Protein AF-A0AB38D8U2-F1 (afdb_monomer_lite)

InterPro domains:
  IPR046214 Protein of unknown function DUF6247 [PF19760] (4-90)

Organism: NCBI:txid1185650

pLDDT: mean 84.12, std 20.6, range [35.34, 98.69]

Foldseek 3Di:
DADDFDLDPVSLLVLCVVQPVVCNVVLVVQLVVLVVVCVVVVDCPSNSVSSVVSNVVSRCRRPPDDPVVVVQVVCVVVVNDDDDPPPPDDDPDDDDDDDDDDDDDD

Structure (mmCIF, N/CA/C/O backbone):
data_AF-A0AB38D8U2-F1
#
_entry.id   AF-A0AB38D8U2-F1
#
loop_
_atom_site.group_PDB
_atom_site.id
_atom_site.type_symbol
_atom_site.label_atom_id
_atom_site.label_alt_id
_atom_site.label_comp_id
_atom_site.label_asym_id
_atom_site.label_entity_id
_atom_site.label_seq_id
_atom_site.pdbx_PDB_ins_code
_atom_site.Cartn_x
_atom_site.Cartn_y
_atom_site.Cartn_z
_atom_site.occupancy
_atom_site.B_iso_or_equiv
_atom_site.auth_seq_id
_atom_site.auth_comp_id
_atom_site.auth_asym_id
_atom_site.auth_atom_id
_atom_site.pdbx_PDB_model_num
ATOM 1 N N . MET A 1 1 ? -8.760 7.213 14.916 1.00 75.75 1 MET A N 1
ATOM 2 C CA . MET A 1 1 ? -7.906 8.332 14.462 1.00 75.75 1 MET A CA 1
ATOM 3 C C . MET A 1 1 ? -7.382 7.952 13.095 1.00 75.75 1 MET A C 1
ATOM 5 O O . MET A 1 1 ? -6.903 6.837 12.966 1.00 75.75 1 MET A O 1
ATOM 9 N N . TYR A 1 2 ? -7.549 8.815 12.095 1.00 87.06 2 TYR A N 1
ATOM 10 C CA . TYR A 1 2 ? -7.068 8.550 10.741 1.00 87.06 2 TYR A CA 1
ATOM 11 C C . TYR A 1 2 ? -5.559 8.787 10.654 1.00 87.06 2 TYR A C 1
ATOM 13 O O . TYR A 1 2 ? -5.074 9.815 11.132 1.00 87.06 2 TYR A O 1
ATOM 21 N N . VAL A 1 3 ? -4.835 7.862 10.029 1.00 90.56 3 VAL A N 1
ATOM 22 C CA . VAL A 1 3 ? -3.392 7.956 9.806 1.00 90.56 3 VAL A CA 1
ATOM 23 C C . VAL A 1 3 ? -3.132 8.050 8.300 1.00 90.56 3 VAL A C 1
ATOM 25 O O . VAL A 1 3 ? -3.329 7.058 7.589 1.00 90.56 3 VAL A O 1
ATOM 28 N N . PRO A 1 4 ? -2.706 9.221 7.781 1.00 91.69 4 PRO A N 1
ATOM 29 C CA . PRO A 1 4 ? -2.330 9.343 6.382 1.00 91.69 4 PRO A CA 1
ATOM 30 C C . PRO A 1 4 ? -1.053 8.546 6.109 1.00 91.69 4 PRO A C 1
ATOM 32 O O . PRO A 1 4 ? -0.082 8.619 6.861 1.00 91.69 4 PRO A O 1
ATOM 35 N N . VAL A 1 5 ? -1.037 7.831 4.988 1.00 92.62 5 VAL A N 1
ATOM 36 C CA . VAL A 1 5 ? 0.150 7.134 4.484 1.00 92.62 5 VAL A CA 1
ATOM 37 C C . VAL A 1 5 ? 0.559 7.818 3.191 1.00 92.62 5 VAL A C 1
ATOM 39 O O . VAL A 1 5 ? -0.274 7.996 2.303 1.00 92.62 5 VAL A O 1
ATOM 42 N N . GLN A 1 6 ? 1.820 8.224 3.063 1.00 96.00 6 GLN A N 1
ATOM 43 C CA . GLN A 1 6 ? 2.319 8.704 1.775 1.00 96.00 6 GLN A CA 1
ATOM 44 C C . GLN A 1 6 ? 2.479 7.531 0.809 1.00 96.00 6 GLN A C 1
ATOM 46 O O . GLN A 1 6 ? 2.859 6.429 1.203 1.00 96.00 6 GLN A O 1
ATOM 51 N N . ARG A 1 7 ? 2.234 7.778 -0.477 1.00 96.38 7 ARG A N 1
ATOM 52 C CA . ARG A 1 7 ? 2.417 6.784 -1.537 1.00 96.38 7 ARG A CA 1
ATOM 53 C C . ARG A 1 7 ? 3.889 6.686 -1.943 1.00 96.38 7 ARG A C 1
ATOM 55 O O . ARG A 1 7 ? 4.277 7.056 -3.046 1.00 96.38 7 ARG A O 1
ATOM 62 N N . SER A 1 8 ? 4.720 6.255 -1.003 1.00 97.25 8 SER A N 1
ATOM 63 C CA . SER A 1 8 ? 6.160 6.086 -1.179 1.00 97.25 8 SER A CA 1
ATOM 64 C C . SER A 1 8 ? 6.634 4.809 -0.496 1.00 97.25 8 SER A C 1
ATOM 66 O O . SER A 1 8 ? 6.059 4.378 0.505 1.00 97.25 8 SER A O 1
ATOM 68 N N . GLY A 1 9 ? 7.706 4.211 -1.022 1.00 96.75 9 GLY A N 1
ATOM 69 C CA . GLY A 1 9 ? 8.252 2.960 -0.492 1.00 96.75 9 GLY A CA 1
ATOM 70 C C . GLY A 1 9 ? 8.530 2.997 1.021 1.00 96.75 9 GLY A C 1
ATOM 71 O O . GLY A 1 9 ? 8.022 2.137 1.740 1.00 96.75 9 GLY A O 1
ATOM 72 N N . PRO A 1 10 ? 9.255 4.007 1.547 1.00 98.19 10 PRO A N 1
ATOM 73 C CA . PRO A 1 10 ? 9.531 4.110 2.981 1.00 98.19 10 PRO A CA 1
ATOM 74 C C . PRO A 1 10 ? 8.281 4.282 3.850 1.00 98.19 10 PRO A C 1
ATOM 76 O O . PRO A 1 10 ? 8.206 3.695 4.929 1.00 98.19 10 PRO A O 1
ATOM 79 N N . ALA A 1 11 ? 7.291 5.057 3.395 1.00 97.75 11 ALA A N 1
ATOM 80 C CA . ALA A 1 11 ? 6.064 5.279 4.157 1.00 97.75 11 ALA A CA 1
ATOM 81 C C . ALA A 1 11 ? 5.191 4.018 4.209 1.00 97.75 11 ALA A C 1
ATOM 83 O O . ALA A 1 11 ? 4.687 3.668 5.274 1.00 97.75 11 ALA A O 1
ATOM 84 N N . ILE A 1 12 ? 5.068 3.303 3.087 1.00 98.25 12 ILE A N 1
ATOM 85 C CA . ILE A 1 12 ? 4.369 2.013 3.018 1.00 98.25 12 ILE A CA 1
ATOM 86 C C . ILE A 1 12 ? 5.081 0.979 3.898 1.00 98.25 12 ILE A C 1
ATOM 88 O O . ILE A 1 12 ? 4.433 0.324 4.709 1.00 98.25 12 ILE A O 1
ATOM 92 N N . ARG A 1 13 ? 6.416 0.890 3.826 1.00 98.12 13 ARG A N 1
ATOM 93 C CA . ARG A 1 13 ? 7.218 0.023 4.705 1.00 98.12 13 ARG A CA 1
ATOM 94 C C . ARG A 1 13 ? 6.959 0.307 6.183 1.00 98.12 13 ARG A C 1
ATOM 96 O O . ARG A 1 13 ? 6.741 -0.627 6.949 1.00 98.12 13 ARG A O 1
ATOM 103 N N . ALA A 1 14 ? 6.988 1.577 6.589 1.00 97.88 14 ALA A N 1
ATOM 104 C CA . ALA A 1 14 ? 6.743 1.968 7.975 1.00 97.88 14 ALA A CA 1
ATOM 105 C C . ALA A 1 14 ? 5.314 1.619 8.424 1.00 97.88 14 ALA A C 1
ATOM 107 O O . ALA A 1 14 ? 5.121 1.110 9.527 1.00 97.88 14 ALA A O 1
ATOM 108 N N . ALA A 1 15 ? 4.325 1.839 7.554 1.00 97.25 15 ALA A N 1
ATOM 109 C CA . ALA A 1 15 ? 2.934 1.483 7.807 1.00 97.25 15 ALA A CA 1
ATOM 110 C C . ALA A 1 15 ? 2.744 -0.031 7.999 1.00 97.25 15 ALA A C 1
ATOM 112 O O . ALA A 1 15 ? 2.119 -0.452 8.973 1.00 97.2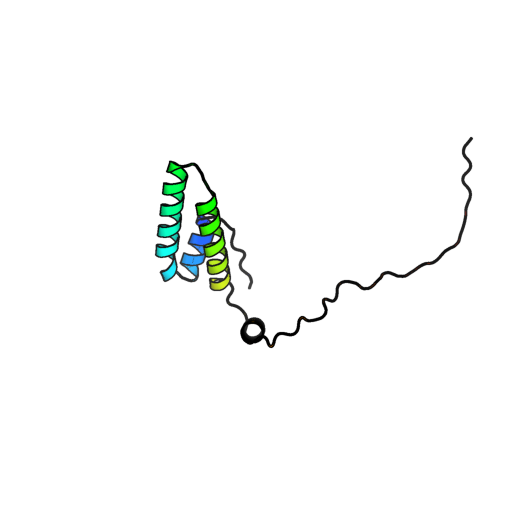5 15 ALA A O 1
ATOM 113 N N . LEU A 1 16 ? 3.320 -0.848 7.112 1.00 97.88 16 LEU A N 1
ATOM 114 C CA . LEU A 1 16 ? 3.257 -2.308 7.214 1.00 97.88 16 LEU A CA 1
ATOM 115 C C . LEU A 1 16 ? 3.999 -2.813 8.451 1.00 97.88 16 LEU A C 1
ATOM 117 O O . LEU A 1 16 ? 3.449 -3.611 9.196 1.00 97.88 16 LEU A O 1
ATOM 121 N N . ALA A 1 17 ? 5.192 -2.294 8.749 1.00 97.56 17 ALA A N 1
ATOM 122 C CA . ALA A 1 17 ? 5.924 -2.674 9.957 1.00 97.56 17 ALA A CA 1
ATOM 123 C C . ALA A 1 17 ? 5.116 -2.425 11.247 1.00 97.56 17 ALA A C 1
ATOM 125 O O . ALA A 1 17 ? 5.239 -3.188 12.202 1.00 97.56 17 ALA A O 1
ATOM 126 N N . ALA A 1 18 ? 4.289 -1.375 11.271 1.00 96.31 18 ALA A N 1
ATOM 127 C CA . ALA A 1 18 ? 3.453 -1.038 12.418 1.00 96.31 18 ALA A CA 1
ATOM 128 C C . ALA A 1 18 ? 2.154 -1.861 12.502 1.00 96.31 18 ALA A C 1
ATOM 130 O O . ALA A 1 18 ? 1.732 -2.203 13.605 1.00 96.31 18 ALA A O 1
ATOM 131 N N . ALA A 1 19 ? 1.502 -2.148 11.369 1.00 96.31 19 ALA A N 1
ATOM 132 C CA . ALA A 1 19 ? 0.137 -2.689 11.348 1.00 96.31 19 ALA A CA 1
ATOM 133 C C . ALA A 1 19 ? 0.003 -4.119 10.792 1.00 96.31 19 ALA A C 1
ATOM 135 O O . ALA A 1 19 ? -0.992 -4.782 11.076 1.00 96.31 19 ALA A O 1
ATOM 136 N N . ALA A 1 20 ? 0.962 -4.580 9.988 1.00 96.75 20 ALA A N 1
ATOM 137 C CA . ALA A 1 20 ? 0.961 -5.883 9.317 1.00 96.75 20 ALA A CA 1
ATOM 138 C C . ALA A 1 20 ? 2.406 -6.346 9.004 1.00 96.75 20 ALA A C 1
ATOM 140 O O . ALA A 1 20 ? 2.806 -6.406 7.835 1.00 96.75 20 ALA A O 1
ATOM 141 N N . PRO A 1 21 ? 3.239 -6.610 10.032 1.00 97.62 21 PRO A N 1
ATOM 142 C CA . PRO A 1 21 ? 4.657 -6.939 9.844 1.00 97.62 21 PRO A CA 1
ATOM 143 C C . PRO A 1 21 ? 4.882 -8.249 9.073 1.00 97.62 21 PRO A C 1
ATOM 145 O O . PRO A 1 21 ? 5.945 -8.449 8.493 1.00 97.62 21 PRO A O 1
ATOM 148 N N . ASP A 1 22 ? 3.882 -9.123 9.045 1.00 98.12 22 ASP A N 1
ATOM 149 C CA . ASP A 1 22 ? 3.812 -10.350 8.256 1.00 98.12 22 ASP A CA 1
ATOM 150 C C . ASP A 1 22 ? 3.701 -10.098 6.742 1.00 98.12 22 ASP A C 1
ATOM 152 O O . ASP A 1 22 ? 4.196 -10.901 5.955 1.00 98.12 22 ASP A O 1
ATOM 156 N N . GLU A 1 23 ? 3.127 -8.967 6.324 1.00 97.88 23 GLU A N 1
ATOM 157 C CA . GLU A 1 23 ? 3.008 -8.582 4.909 1.00 97.88 23 GLU A CA 1
ATOM 158 C C . GLU A 1 23 ? 4.241 -7.811 4.396 1.00 97.88 23 GLU A C 1
ATOM 160 O O . GLU A 1 23 ? 4.434 -7.655 3.189 1.00 97.88 23 GLU A O 1
ATOM 165 N N . LEU A 1 24 ? 5.103 -7.332 5.301 1.00 97.75 24 LEU A N 1
ATOM 166 C CA . LEU A 1 24 ? 6.275 -6.526 4.953 1.00 97.75 24 LEU A CA 1
ATOM 167 C C . LEU A 1 24 ? 7.271 -7.248 4.016 1.00 97.75 24 LEU A C 1
ATOM 169 O O . LEU A 1 24 ? 7.714 -6.615 3.053 1.00 97.75 24 LEU A O 1
ATOM 173 N N . PRO A 1 25 ? 7.627 -8.534 4.224 1.00 98.50 25 PRO A N 1
ATOM 174 C CA . PRO A 1 25 ? 8.552 -9.231 3.330 1.00 98.50 25 PRO A CA 1
ATOM 175 C C . PRO A 1 25 ? 8.035 -9.347 1.892 1.00 98.50 25 PRO A C 1
ATOM 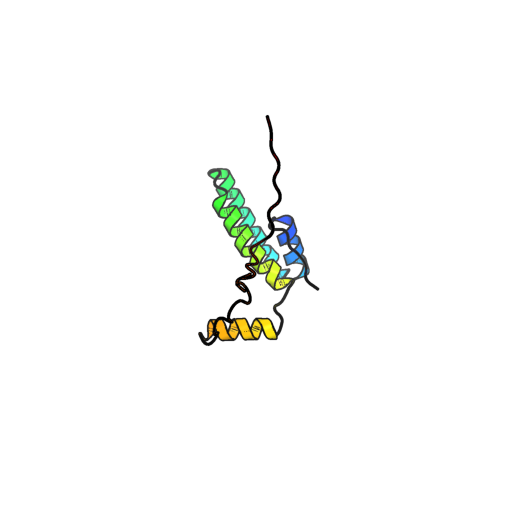177 O O . PRO A 1 25 ? 8.820 -9.241 0.952 1.00 98.50 25 PRO A O 1
ATOM 180 N N . GLU A 1 26 ? 6.724 -9.535 1.716 1.00 98.62 26 GLU A N 1
ATOM 181 C CA . GLU A 1 26 ? 6.086 -9.626 0.398 1.00 98.62 26 GLU A CA 1
ATOM 182 C C . GLU A 1 26 ? 6.180 -8.282 -0.338 1.00 98.62 26 GLU A C 1
ATOM 184 O O . GLU A 1 26 ? 6.647 -8.232 -1.475 1.00 98.62 26 GLU A O 1
ATOM 189 N N . PHE A 1 27 ? 5.849 -7.180 0.344 1.00 98.50 27 PHE A N 1
ATOM 190 C CA . PHE A 1 27 ? 6.002 -5.831 -0.204 1.00 98.50 27 PHE A CA 1
ATOM 191 C C . PHE A 1 27 ? 7.441 -5.539 -0.651 1.00 98.50 27 PHE A C 1
ATOM 193 O O . PHE A 1 27 ? 7.666 -5.042 -1.755 1.00 98.50 27 PHE A O 1
ATOM 200 N N . GLU A 1 28 ? 8.430 -5.840 0.195 1.00 98.56 28 GLU A N 1
ATOM 201 C CA . GLU A 1 28 ? 9.831 -5.569 -0.133 1.00 98.56 28 GLU A CA 1
ATOM 202 C C . GLU A 1 28 ? 10.340 -6.435 -1.287 1.00 98.56 28 GLU A C 1
ATOM 204 O O . GLU A 1 28 ? 11.181 -5.980 -2.065 1.00 98.56 28 GLU A O 1
ATOM 209 N N . ALA A 1 29 ? 9.864 -7.677 -1.394 1.00 98.69 29 ALA A N 1
ATOM 210 C CA . ALA A 1 29 ? 10.187 -8.552 -2.511 1.00 98.69 29 ALA A CA 1
ATOM 211 C C . ALA A 1 29 ? 9.613 -8.000 -3.823 1.00 98.69 29 ALA A C 1
ATOM 213 O O . ALA A 1 29 ? 10.375 -7.797 -4.767 1.00 98.69 29 ALA A O 1
ATOM 214 N N . GLU A 1 30 ? 8.315 -7.681 -3.859 1.00 98.62 30 GLU A N 1
ATOM 215 C CA . GLU A 1 30 ? 7.656 -7.125 -5.048 1.00 98.62 30 GLU A CA 1
ATOM 216 C C . GLU A 1 30 ? 8.286 -5.797 -5.488 1.00 98.62 30 GLU A C 1
ATOM 218 O O . GLU A 1 30 ? 8.583 -5.614 -6.668 1.00 98.62 30 GLU A O 1
ATOM 223 N N . LEU A 1 31 ? 8.556 -4.884 -4.547 1.00 98.31 31 LEU A N 1
ATOM 224 C CA . LEU A 1 31 ? 9.178 -3.599 -4.867 1.00 98.31 31 LEU A CA 1
ATOM 225 C C . LEU A 1 31 ? 10.596 -3.777 -5.422 1.00 98.31 31 LEU A C 1
ATOM 227 O O . LEU A 1 31 ? 10.970 -3.087 -6.366 1.00 98.31 31 LEU A O 1
ATOM 231 N N . ARG A 1 32 ? 11.389 -4.697 -4.860 1.00 98.44 32 ARG A N 1
ATOM 232 C CA . ARG A 1 32 ? 12.753 -4.963 -5.341 1.00 98.44 32 ARG A CA 1
ATOM 233 C C . ARG A 1 32 ? 12.756 -5.565 -6.744 1.00 98.44 32 ARG A C 1
ATOM 235 O O . ARG A 1 32 ? 13.605 -5.179 -7.537 1.00 98.44 32 ARG A O 1
ATOM 242 N N . ILE A 1 33 ? 11.820 -6.466 -7.043 1.00 98.44 33 ILE A N 1
ATOM 243 C CA . ILE A 1 33 ? 11.654 -7.034 -8.387 1.00 98.44 33 ILE A CA 1
ATOM 244 C C . ILE A 1 33 ? 11.285 -5.925 -9.375 1.00 98.44 33 ILE A C 1
ATOM 246 O O . ILE A 1 33 ? 11.993 -5.734 -10.357 1.00 98.44 33 ILE A O 1
ATOM 250 N N . ALA A 1 34 ? 10.257 -5.128 -9.071 1.00 98.19 34 ALA A N 1
ATOM 251 C CA . ALA A 1 34 ? 9.815 -4.055 -9.960 1.00 98.19 34 ALA A CA 1
ATOM 252 C C . ALA A 1 34 ? 10.906 -2.999 -10.208 1.00 98.19 34 ALA A C 1
ATOM 254 O O . ALA A 1 34 ? 11.013 -2.480 -11.314 1.00 98.19 34 ALA A O 1
ATOM 255 N N . LEU A 1 35 ? 11.719 -2.683 -9.194 1.00 98.19 35 LEU A N 1
ATOM 256 C CA . LEU A 1 35 ? 12.860 -1.776 -9.343 1.00 98.19 35 LEU A CA 1
ATOM 257 C C . LEU A 1 35 ? 13.979 -2.375 -10.200 1.00 98.19 35 LEU A C 1
ATOM 259 O O . LEU A 1 35 ? 14.582 -1.636 -10.965 1.00 98.19 35 LEU A O 1
ATOM 263 N N . ALA A 1 36 ? 14.257 -3.676 -10.077 1.00 98.38 36 ALA A N 1
ATOM 264 C CA . ALA A 1 36 ? 15.256 -4.343 -10.909 1.00 98.38 36 ALA A CA 1
ATOM 265 C C . ALA A 1 36 ? 14.821 -4.375 -12.381 1.00 98.38 36 ALA A C 1
ATOM 267 O O . ALA A 1 36 ? 15.598 -4.017 -13.253 1.00 98.38 36 ALA A O 1
ATOM 268 N N . GLU A 1 37 ? 13.561 -4.710 -12.656 1.00 97.69 37 GLU A N 1
ATOM 269 C CA . GLU A 1 37 ? 13.027 -4.696 -14.024 1.00 97.69 37 GLU A CA 1
ATOM 270 C C . GLU A 1 37 ? 13.005 -3.276 -14.611 1.00 97.69 37 GLU A C 1
ATOM 272 O O . GLU A 1 37 ? 13.347 -3.081 -15.771 1.00 97.69 37 GLU A O 1
ATOM 277 N N . ALA A 1 38 ? 12.650 -2.270 -13.805 1.00 97.88 38 ALA A N 1
ATOM 278 C CA . ALA A 1 38 ? 12.697 -0.873 -14.230 1.00 97.88 38 ALA A CA 1
ATOM 279 C C . ALA A 1 38 ? 14.129 -0.358 -14.454 1.00 97.88 38 ALA A C 1
ATOM 281 O O . ALA A 1 38 ? 14.319 0.588 -15.210 1.00 97.88 38 ALA A O 1
ATOM 282 N N . ASP A 1 39 ? 15.141 -0.938 -13.807 1.00 97.75 39 ASP A N 1
ATOM 283 C CA . ASP A 1 39 ? 16.547 -0.626 -14.094 1.00 97.75 39 ASP A CA 1
ATOM 284 C C . ASP A 1 39 ? 16.955 -1.142 -15.486 1.00 97.75 39 ASP A C 1
ATOM 286 O O . ASP A 1 39 ? 17.733 -0.495 -16.186 1.00 97.75 39 ASP A O 1
ATOM 290 N N . GLU A 1 40 ? 16.378 -2.268 -15.923 1.00 97.25 40 GLU A N 1
ATOM 291 C CA . GLU A 1 40 ? 16.662 -2.881 -17.226 1.00 97.25 40 GLU A CA 1
ATOM 292 C C . GLU A 1 40 ? 16.044 -2.111 -18.402 1.00 97.25 40 GLU A C 1
ATOM 294 O O . GLU A 1 40 ? 16.677 -1.985 -19.453 1.00 97.25 40 GLU A O 1
ATOM 299 N N . ASP A 1 41 ? 14.820 -1.599 -18.249 1.00 97.50 41 ASP A N 1
ATOM 300 C CA . ASP A 1 41 ? 14.061 -0.990 -19.352 1.00 97.50 41 ASP A CA 1
ATOM 301 C C . ASP A 1 41 ? 13.620 0.463 -19.134 1.00 97.50 41 ASP A C 1
ATOM 303 O O . ASP A 1 41 ? 13.068 1.079 -20.051 1.00 97.50 41 ASP A O 1
ATOM 307 N N . LEU A 1 42 ? 13.908 1.036 -17.963 1.00 96.62 42 LEU A N 1
ATOM 308 C CA . LEU A 1 42 ? 13.538 2.395 -17.557 1.00 96.62 42 LEU A CA 1
ATOM 309 C C . LEU A 1 42 ? 12.019 2.652 -17.523 1.00 96.62 42 LEU A C 1
ATOM 311 O O . LEU A 1 42 ? 11.595 3.812 -17.481 1.00 96.62 42 LEU A O 1
ATOM 315 N N . ASP A 1 43 ? 11.192 1.601 -17.490 1.00 97.12 43 ASP A N 1
ATOM 316 C CA . ASP A 1 43 ? 9.742 1.706 -17.332 1.00 97.12 43 ASP A CA 1
ATOM 317 C C . ASP A 1 43 ? 9.327 1.624 -15.852 1.00 97.12 43 ASP A C 1
ATOM 319 O O . ASP A 1 43 ? 9.365 0.581 -15.194 1.00 97.12 43 ASP A O 1
ATOM 323 N N . LEU A 1 44 ? 8.854 2.754 -15.321 1.00 97.19 44 LEU A N 1
ATOM 324 C CA . LEU A 1 44 ? 8.396 2.875 -13.936 1.00 97.19 44 LEU A CA 1
ATOM 325 C C . LEU A 1 44 ? 6.944 2.427 -13.719 1.00 97.19 44 LEU A C 1
ATOM 327 O O . LEU A 1 44 ? 6.476 2.444 -12.577 1.00 97.19 44 LEU A O 1
ATOM 331 N N . ALA A 1 45 ? 6.215 2.015 -14.761 1.00 98.12 45 ALA A N 1
ATOM 332 C CA . ALA A 1 45 ? 4.814 1.614 -14.638 1.00 98.12 45 ALA A CA 1
ATOM 333 C C . ALA A 1 45 ? 4.624 0.463 -13.636 1.00 98.12 45 ALA A C 1
ATOM 335 O O . ALA A 1 45 ? 3.672 0.471 -12.849 1.00 98.12 45 ALA A O 1
ATOM 336 N N . ARG A 1 46 ? 5.559 -0.497 -13.596 1.00 97.06 46 ARG A N 1
ATOM 337 C CA . ARG A 1 46 ? 5.528 -1.609 -12.627 1.00 97.06 46 ARG A CA 1
ATOM 338 C C . ARG A 1 46 ? 5.716 -1.123 -11.198 1.00 97.06 46 ARG A C 1
ATOM 340 O O . ARG A 1 46 ? 4.982 -1.539 -10.304 1.00 97.06 46 ARG A O 1
ATOM 347 N N . VAL A 1 47 ? 6.663 -0.212 -10.989 1.00 98.06 47 VAL A N 1
ATOM 348 C CA . VAL A 1 47 ? 6.924 0.383 -9.673 1.00 98.06 47 VAL A CA 1
ATOM 349 C C . VAL A 1 47 ? 5.690 1.148 -9.194 1.00 98.06 47 VAL A C 1
ATOM 351 O O . VAL A 1 47 ? 5.265 0.966 -8.053 1.00 98.06 47 VAL A O 1
ATOM 354 N N . ASP A 1 48 ? 5.065 1.947 -10.064 1.00 98.19 48 ASP A N 1
ATOM 355 C CA . ASP A 1 48 ? 3.843 2.686 -9.729 1.00 98.19 48 ASP A CA 1
ATOM 356 C C . ASP A 1 48 ? 2.681 1.743 -9.376 1.00 98.19 48 ASP A C 1
ATOM 358 O O . ASP A 1 48 ? 1.976 1.972 -8.389 1.00 98.19 48 ASP A O 1
ATOM 362 N N . HIS A 1 49 ? 2.529 0.638 -10.113 1.00 98.12 49 HIS A N 1
ATOM 363 C CA . HIS A 1 49 ? 1.520 -0.383 -9.833 1.00 98.12 49 HIS A CA 1
ATOM 364 C C . HIS A 1 49 ? 1.713 -1.035 -8.456 1.00 98.12 49 HIS A C 1
ATOM 366 O O . HIS A 1 49 ? 0.761 -1.108 -7.671 1.00 98.12 49 HIS A O 1
ATOM 372 N N . VAL A 1 50 ? 2.942 -1.454 -8.134 1.00 98.44 50 VAL A N 1
ATOM 373 C CA . VAL A 1 50 ? 3.287 -2.017 -6.818 1.00 98.44 50 VAL A CA 1
ATOM 374 C C . VAL A 1 50 ? 2.984 -1.001 -5.717 1.00 98.44 50 VAL A C 1
ATOM 376 O O . VAL A 1 50 ? 2.291 -1.327 -4.751 1.00 98.44 50 VAL A O 1
ATOM 379 N N . LEU A 1 51 ? 3.425 0.251 -5.875 1.00 98.31 51 LEU A N 1
ATOM 380 C CA . LEU A 1 51 ? 3.166 1.301 -4.891 1.00 98.31 51 LEU A CA 1
ATOM 381 C C . LEU A 1 51 ? 1.666 1.556 -4.699 1.00 98.31 51 LEU A C 1
ATOM 383 O O . LEU A 1 51 ? 1.231 1.671 -3.558 1.00 98.31 51 LEU A O 1
ATOM 387 N N . ASN A 1 52 ? 0.862 1.602 -5.765 1.00 98.31 52 ASN A N 1
ATOM 388 C CA . ASN A 1 52 ? -0.588 1.807 -5.666 1.00 98.31 52 ASN A CA 1
ATOM 389 C C . ASN A 1 52 ? -1.282 0.671 -4.906 1.00 98.31 52 ASN A C 1
ATOM 391 O O . ASN A 1 52 ? -2.059 0.926 -3.981 1.00 98.31 52 ASN A O 1
ATOM 395 N N . ARG A 1 53 ? -0.979 -0.581 -5.266 1.00 98.19 53 ARG A N 1
ATOM 396 C CA . ARG A 1 53 ? -1.556 -1.769 -4.624 1.00 98.19 53 ARG A CA 1
ATOM 397 C C . ARG A 1 53 ? -1.237 -1.797 -3.131 1.00 98.19 53 ARG A C 1
ATOM 399 O O . ARG A 1 53 ? -2.136 -1.943 -2.300 1.00 98.19 53 ARG A O 1
ATOM 406 N N . TRP A 1 54 ? 0.037 -1.632 -2.787 1.00 98.44 54 TRP A N 1
ATOM 407 C CA . TRP A 1 54 ? 0.487 -1.709 -1.401 1.00 98.44 54 TRP A CA 1
ATOM 408 C C . TRP A 1 54 ? 0.109 -0.488 -0.575 1.00 98.44 54 TRP A C 1
ATOM 410 O O . TRP A 1 54 ? -0.143 -0.630 0.619 1.00 98.44 54 TRP A O 1
ATOM 420 N N . TRP A 1 55 ? -0.016 0.689 -1.189 1.00 98.19 55 TRP A N 1
ATOM 421 C CA . TRP A 1 55 ? -0.531 1.877 -0.516 1.00 98.19 55 TRP A CA 1
ATOM 422 C C . TRP A 1 55 ? -1.978 1.686 -0.053 1.00 98.19 55 TRP A C 1
ATOM 424 O O . TRP A 1 55 ? -2.277 1.943 1.113 1.00 98.19 55 TRP A O 1
ATOM 434 N N . GLY A 1 56 ? -2.854 1.151 -0.913 1.00 96.62 56 GLY A N 1
ATOM 435 C CA . GLY A 1 56 ? -4.232 0.824 -0.530 1.00 96.62 56 GLY A CA 1
ATOM 436 C C . GLY A 1 56 ? -4.299 -0.218 0.592 1.00 96.62 56 GLY A C 1
ATOM 437 O O . GLY A 1 56 ? -5.051 -0.059 1.554 1.00 96.62 56 GLY A O 1
ATOM 438 N N . ARG A 1 57 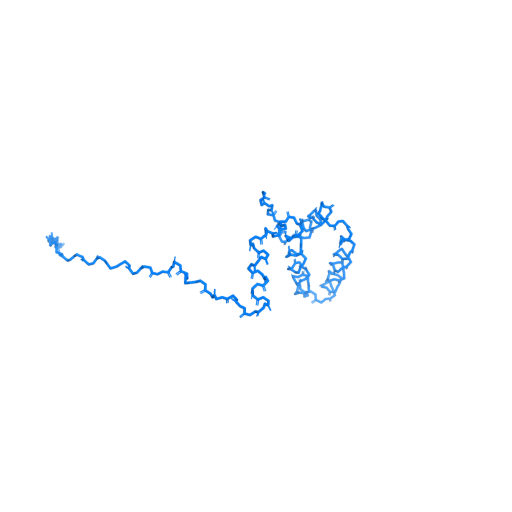? -3.455 -1.255 0.525 1.00 97.19 57 ARG A N 1
ATOM 439 C CA . ARG A 1 57 ? -3.379 -2.288 1.569 1.00 97.19 57 ARG A CA 1
ATOM 440 C C . ARG A 1 57 ? -2.891 -1.717 2.902 1.00 97.19 57 ARG A C 1
ATOM 442 O O . ARG A 1 57 ? -3.556 -1.901 3.917 1.00 97.19 57 ARG A O 1
ATOM 449 N N . ALA A 1 58 ? -1.789 -0.967 2.900 1.00 97.00 58 ALA A N 1
ATOM 450 C CA . ALA A 1 58 ? -1.244 -0.319 4.091 1.00 97.00 58 ALA A CA 1
ATOM 451 C C . ALA A 1 58 ? -2.247 0.656 4.729 1.00 97.00 58 ALA A C 1
ATOM 453 O O . ALA A 1 58 ? -2.381 0.696 5.953 1.00 97.00 58 ALA A O 1
ATOM 454 N N . HIS A 1 59 ? -2.995 1.397 3.903 1.00 95.50 59 HIS A N 1
ATOM 455 C CA . HIS A 1 59 ? -4.059 2.286 4.363 1.00 95.50 59 HIS A CA 1
ATOM 456 C C . HIS A 1 59 ? -5.146 1.532 5.129 1.00 95.50 59 HIS A C 1
ATOM 458 O O . HIS A 1 59 ? -5.449 1.916 6.256 1.00 95.50 59 HIS A O 1
ATOM 464 N N . LEU A 1 60 ? -5.653 0.423 4.582 1.00 94.81 60 LEU A N 1
ATOM 465 C CA . LEU A 1 60 ? -6.681 -0.403 5.227 1.00 94.81 60 LEU A CA 1
ATOM 466 C C . LEU A 1 60 ? -6.184 -1.107 6.497 1.00 94.81 60 LEU A C 1
ATOM 468 O O . LEU A 1 60 ? -6.974 -1.366 7.405 1.00 94.81 60 LEU A O 1
ATOM 472 N N . ARG A 1 61 ? -4.887 -1.429 6.580 1.00 95.06 61 ARG A N 1
ATOM 473 C CA . ARG A 1 61 ? -4.285 -2.012 7.790 1.00 95.06 61 ARG A CA 1
ATOM 474 C C . ARG A 1 61 ? -4.177 -0.993 8.923 1.00 95.06 61 ARG A C 1
ATOM 476 O O . ARG A 1 61 ? -4.519 -1.318 10.055 1.00 95.06 61 ARG A O 1
ATOM 483 N N . LEU A 1 62 ? -3.747 0.234 8.623 1.00 93.50 62 LEU A N 1
ATOM 484 C CA . LEU A 1 62 ? -3.655 1.318 9.612 1.00 93.50 62 LEU A CA 1
ATOM 485 C C . LEU A 1 62 ? -5.007 1.937 9.963 1.00 93.50 62 LEU A C 1
ATOM 487 O O . LEU A 1 62 ? -5.200 2.408 11.082 1.00 93.50 62 LEU A O 1
ATOM 491 N N . ASN A 1 63 ? -5.937 1.931 9.013 1.00 93.19 63 ASN A N 1
ATOM 492 C CA . ASN A 1 63 ? -7.267 2.503 9.146 1.00 93.19 63 ASN A CA 1
ATOM 493 C C . ASN A 1 63 ? -8.317 1.423 8.843 1.00 93.19 63 ASN A C 1
ATOM 495 O O . ASN A 1 63 ? -8.953 1.471 7.787 1.00 93.19 63 ASN A O 1
ATOM 499 N N . PRO A 1 64 ? -8.502 0.424 9.732 1.00 91.81 64 PRO A N 1
ATOM 500 C CA . PRO A 1 64 ? -9.512 -0.598 9.516 1.00 91.81 64 PRO A CA 1
ATOM 501 C C . PRO A 1 64 ? -10.896 0.044 9.380 1.00 91.81 64 PRO A C 1
ATOM 503 O O . PRO A 1 64 ? -11.235 0.905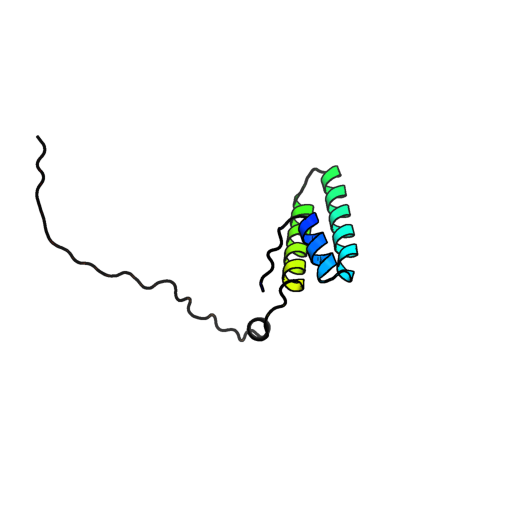 10.198 1.00 91.81 64 PRO A O 1
ATOM 506 N N . PRO A 1 65 ? -11.717 -0.391 8.410 1.00 90.50 65 PRO A N 1
ATOM 507 C CA . PRO A 1 65 ? -13.042 0.173 8.234 1.00 90.50 65 PRO A CA 1
ATOM 508 C C . PRO A 1 65 ? -13.900 -0.067 9.478 1.00 90.50 65 PRO A C 1
ATOM 510 O O . PRO A 1 65 ? -13.859 -1.135 10.113 1.00 90.50 65 PRO A O 1
ATOM 513 N N . THR A 1 66 ? -14.685 0.947 9.813 1.00 90.62 66 THR A N 1
ATOM 514 C CA . THR A 1 66 ? -15.675 0.926 10.886 1.00 90.62 66 THR A CA 1
ATOM 515 C C . THR A 1 66 ? -16.768 -0.112 10.601 1.00 90.62 66 THR A C 1
ATOM 517 O O . THR A 1 66 ? -16.925 -0.568 9.464 1.00 90.62 66 THR A O 1
ATOM 520 N N . PRO A 1 67 ? -17.551 -0.529 11.613 1.00 92.19 67 PRO A N 1
ATOM 521 C CA . PRO A 1 67 ? -18.681 -1.433 11.394 1.00 92.19 67 PRO A CA 1
ATOM 522 C C . PRO A 1 67 ? -19.690 -0.904 10.364 1.00 92.19 67 PRO A C 1
ATOM 524 O O . PRO A 1 67 ? -20.209 -1.678 9.564 1.00 92.19 67 PRO A O 1
ATOM 527 N N . GLU A 1 68 ? -19.925 0.408 10.356 1.00 90.81 68 GLU A N 1
ATOM 528 C CA . GLU A 1 68 ? -20.826 1.088 9.421 1.00 90.81 68 GLU A CA 1
ATOM 529 C C . GLU A 1 68 ? -20.287 1.021 7.984 1.00 90.81 68 GLU A C 1
ATOM 531 O O . GLU A 1 68 ? -20.990 0.584 7.076 1.00 90.81 68 GLU A O 1
ATOM 536 N N . GLU A 1 69 ? -19.006 1.338 7.779 1.00 89.62 69 GLU A N 1
ATOM 537 C CA . GLU A 1 69 ? -18.349 1.217 6.469 1.00 89.62 69 GLU A CA 1
ATOM 538 C C . GLU A 1 69 ? -18.312 -0.237 5.982 1.00 89.62 69 GLU A C 1
ATOM 540 O O . GLU A 1 69 ? -18.565 -0.514 4.811 1.00 89.62 69 GLU A O 1
ATOM 545 N N . LYS A 1 70 ? -18.066 -1.198 6.881 1.00 91.19 70 LYS A N 1
ATOM 546 C CA . LYS A 1 70 ? -18.136 -2.632 6.559 1.00 91.19 70 LYS A CA 1
ATOM 547 C C . LYS A 1 70 ? -19.536 -3.056 6.121 1.00 91.19 70 LYS A C 1
ATOM 549 O O . LYS A 1 70 ? -19.649 -3.883 5.217 1.00 91.19 70 LYS A O 1
ATOM 554 N N . ALA A 1 71 ? -20.588 -2.503 6.725 1.00 90.31 71 ALA A N 1
ATOM 555 C CA . ALA A 1 71 ? -21.964 -2.778 6.320 1.00 90.31 71 ALA A CA 1
ATOM 556 C C . ALA A 1 71 ? -22.246 -2.254 4.904 1.00 90.31 71 ALA A C 1
ATOM 558 O O . ALA A 1 71 ? -22.843 -2.972 4.103 1.00 90.31 71 ALA A O 1
ATOM 559 N N . VAL A 1 72 ? -21.748 -1.061 4.561 1.00 89.62 72 VAL A N 1
ATOM 560 C CA . VAL A 1 72 ? -21.831 -0.524 3.192 1.00 89.62 72 VAL A CA 1
ATOM 561 C C . VAL A 1 72 ? -21.067 -1.412 2.206 1.00 89.62 72 VAL A C 1
ATOM 563 O O . VAL A 1 72 ? -21.623 -1.796 1.179 1.00 89.62 72 VAL A O 1
ATOM 566 N N . ILE A 1 73 ? -19.831 -1.814 2.529 1.00 87.94 73 ILE A N 1
ATOM 567 C CA . ILE A 1 73 ? -19.039 -2.733 1.688 1.00 87.94 73 ILE A CA 1
ATOM 568 C C . ILE A 1 73 ? -19.804 -4.045 1.451 1.00 87.94 73 ILE A C 1
ATOM 570 O O . ILE A 1 73 ? -19.847 -4.539 0.324 1.00 87.94 73 ILE A O 1
ATOM 574 N N . ALA A 1 74 ? -20.448 -4.592 2.486 1.00 89.19 74 ALA A N 1
ATOM 575 C CA . ALA A 1 74 ? -21.246 -5.809 2.372 1.00 89.19 74 ALA A CA 1
ATOM 576 C C . ALA A 1 74 ? -22.485 -5.626 1.476 1.00 89.19 74 ALA A C 1
ATOM 578 O O . ALA A 1 74 ? -22.786 -6.507 0.674 1.00 89.19 74 ALA A O 1
ATOM 579 N N . GLN A 1 75 ? -23.180 -4.489 1.567 1.00 88.69 75 GLN A N 1
ATOM 580 C CA . GLN A 1 75 ? -24.321 -4.176 0.696 1.00 88.69 75 GLN A CA 1
ATOM 581 C C . GLN A 1 75 ? -23.900 -4.036 -0.768 1.00 88.69 75 GLN A C 1
ATOM 583 O O . GLN A 1 75 ? -24.563 -4.569 -1.655 1.00 88.69 75 GLN A O 1
ATOM 588 N N . VAL A 1 76 ? -22.776 -3.359 -1.029 1.00 90.00 76 VAL A N 1
ATOM 589 C CA . VAL A 1 76 ? -22.224 -3.225 -2.385 1.00 90.00 76 VAL A CA 1
ATOM 590 C C . VAL A 1 76 ? -21.878 -4.602 -2.948 1.00 90.00 76 VAL A C 1
ATOM 592 O O . VAL A 1 76 ? -22.283 -4.924 -4.062 1.00 90.00 76 VAL A O 1
ATOM 595 N N . ALA A 1 77 ? -21.203 -5.448 -2.165 1.00 88.06 77 ALA A N 1
ATOM 596 C CA . ALA A 1 77 ? -20.869 -6.812 -2.572 1.00 88.06 77 ALA A CA 1
ATOM 597 C C . ALA A 1 77 ? -22.114 -7.684 -2.830 1.00 88.06 77 ALA A C 1
ATOM 599 O O . ALA A 1 77 ? -22.090 -8.545 -3.706 1.00 88.06 77 ALA A O 1
ATOM 600 N N . ALA A 1 78 ? -23.204 -7.449 -2.095 1.00 90.12 78 ALA A N 1
ATOM 601 C CA . ALA A 1 78 ? -24.486 -8.123 -2.289 1.00 90.12 78 ALA A CA 1
ATOM 602 C C . ALA A 1 78 ? -25.334 -7.527 -3.431 1.00 90.12 78 ALA A C 1
ATOM 604 O O . ALA A 1 78 ? -26.393 -8.071 -3.742 1.00 90.12 78 ALA A O 1
ATOM 605 N N . GLY A 1 79 ? -24.908 -6.413 -4.040 1.00 89.25 79 GLY A N 1
ATOM 606 C CA . GLY A 1 79 ? -25.688 -5.683 -5.044 1.00 89.25 79 GLY A CA 1
ATOM 607 C C . GLY A 1 79 ? -26.939 -4.995 -4.484 1.00 89.25 79 GLY A C 1
ATOM 608 O O . GLY A 1 79 ? -27.833 -4.643 -5.245 1.00 89.25 79 GLY A O 1
ATOM 609 N N . THR A 1 80 ? -27.023 -4.820 -3.163 1.00 87.88 80 THR A N 1
ATOM 610 C CA . THR A 1 80 ? -28.177 -4.234 -2.456 1.00 87.88 80 THR A CA 1
ATOM 611 C C . THR A 1 80 ? -27.948 -2.788 -2.033 1.00 87.88 80 THR A C 1
ATOM 613 O O . THR A 1 80 ? -28.809 -2.180 -1.401 1.00 87.88 80 THR A O 1
ATOM 616 N N . HIS A 1 81 ? -26.781 -2.232 -2.357 1.00 79.25 81 HIS A N 1
ATOM 617 C CA . HIS A 1 81 ? -26.484 -0.835 -2.101 1.00 79.25 81 HIS A CA 1
ATOM 618 C C . HIS A 1 81 ? -27.209 0.055 -3.116 1.00 79.25 81 HIS A C 1
ATOM 620 O O . HIS A 1 81 ? -26.839 0.095 -4.290 1.00 79.25 81 HIS A O 1
ATOM 626 N N . GLU A 1 82 ? -28.227 0.783 -2.662 1.00 76.50 82 GLU A N 1
ATOM 627 C CA . GLU A 1 82 ? -28.818 1.863 -3.448 1.00 76.50 82 GLU A CA 1
ATOM 628 C C . GLU A 1 82 ? -27.942 3.121 -3.328 1.00 76.50 82 GLU A C 1
ATOM 630 O O . GLU A 1 82 ? -27.615 3.530 -2.207 1.00 76.50 82 GLU A O 1
ATOM 635 N N . PRO A 1 83 ? -27.546 3.752 -4.450 1.00 67.81 83 PRO A N 1
ATOM 636 C CA . PRO A 1 83 ? -26.779 4.986 -4.400 1.00 67.81 83 PRO A CA 1
ATOM 637 C C . PRO A 1 83 ? -27.609 6.059 -3.694 1.00 67.81 83 PRO A C 1
ATOM 639 O O . PRO A 1 83 ? -28.701 6.413 -4.141 1.00 67.81 83 PRO A O 1
ATOM 642 N N . GLN A 1 84 ? -27.098 6.593 -2.584 1.00 61.53 84 GLN A N 1
ATOM 643 C CA . GLN A 1 84 ? -27.756 7.721 -1.936 1.00 61.53 84 GLN A CA 1
ATOM 644 C C . GLN A 1 84 ? -27.727 8.931 -2.881 1.00 61.53 84 GLN A C 1
ATOM 646 O O . GLN A 1 84 ? -26.680 9.207 -3.480 1.00 61.53 84 GLN A O 1
ATOM 651 N N . PRO A 1 85 ? -28.838 9.680 -3.016 1.00 54.12 85 PRO A N 1
ATOM 652 C CA . PRO A 1 85 ? -28.828 10.919 -3.775 1.00 54.12 85 PRO A CA 1
ATOM 653 C C . PRO A 1 85 ? -27.791 11.850 -3.146 1.00 54.12 85 PRO A C 1
ATOM 655 O O . PRO A 1 85 ? -27.930 12.278 -2.000 1.00 54.12 85 PRO A O 1
ATOM 658 N N . SER A 1 86 ? -26.715 12.121 -3.886 1.00 51.28 86 SER A N 1
ATOM 659 C CA . SER A 1 86 ? -25.692 13.072 -3.463 1.00 51.28 86 SER A CA 1
ATOM 660 C C . SER A 1 86 ? -26.367 14.414 -3.202 1.00 51.2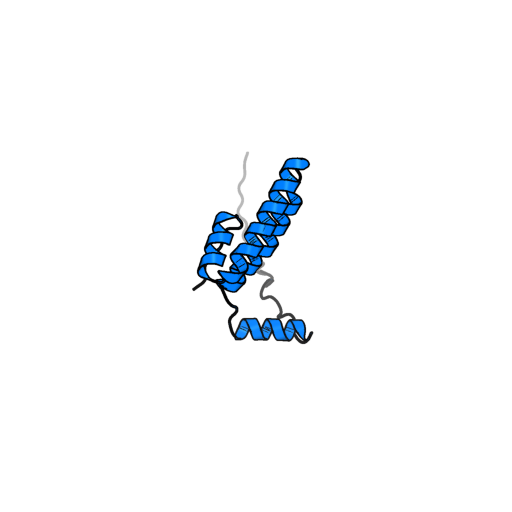8 86 SER A C 1
ATOM 662 O O . SER A 1 86 ? -27.006 14.974 -4.093 1.00 51.28 86 SER A O 1
ATOM 664 N N . ALA A 1 87 ? -26.215 14.950 -1.993 1.00 58.09 87 ALA A N 1
ATOM 665 C CA . ALA A 1 87 ? -26.566 16.331 -1.691 1.00 58.09 87 ALA A CA 1
ATOM 666 C C . ALA A 1 87 ? -25.555 17.265 -2.380 1.00 58.09 87 ALA A C 1
ATOM 668 O O . ALA A 1 87 ? -24.697 17.868 -1.748 1.00 58.09 87 ALA A O 1
ATOM 669 N N . THR A 1 88 ? -25.577 17.327 -3.707 1.00 61.53 88 THR A N 1
ATOM 670 C CA . THR A 1 88 ? -24.780 18.256 -4.511 1.00 61.53 88 THR A CA 1
ATOM 671 C C . THR A 1 88 ? -25.536 18.489 -5.804 1.00 61.53 88 THR A C 1
ATOM 673 O O . THR A 1 88 ? -25.339 17.783 -6.785 1.00 61.53 88 THR A O 1
ATOM 676 N N . ASN A 1 89 ? -26.503 19.401 -5.714 1.00 52.00 89 ASN A N 1
ATOM 677 C CA . ASN A 1 89 ? -26.934 20.363 -6.732 1.00 52.00 89 ASN A CA 1
ATOM 678 C C . ASN A 1 89 ? -28.255 20.970 -6.244 1.00 52.00 89 ASN A C 1
ATOM 680 O O . ASN A 1 89 ? -29.326 20.665 -6.760 1.00 52.00 89 ASN A O 1
ATOM 684 N N . ALA A 1 90 ? -28.190 21.811 -5.208 1.00 45.16 90 ALA A N 1
ATOM 685 C CA . ALA A 1 90 ? -29.240 22.804 -5.034 1.00 45.16 90 ALA A CA 1
ATOM 686 C C . ALA A 1 90 ? -29.012 23.862 -6.129 1.00 45.16 90 ALA A C 1
ATOM 688 O O . ALA A 1 90 ? -27.931 24.457 -6.147 1.00 45.16 90 ALA A O 1
ATOM 689 N N . PRO A 1 91 ? -29.946 24.079 -7.069 1.00 43.50 91 PRO A N 1
ATOM 690 C CA . PRO A 1 91 ? -29.853 25.225 -7.956 1.00 43.50 91 PRO A CA 1
ATOM 691 C C . PRO A 1 91 ? -29.968 26.490 -7.100 1.00 43.50 91 PRO A C 1
ATOM 693 O O . PRO A 1 91 ? -30.971 26.706 -6.420 1.00 43.50 91 PRO A O 1
ATOM 696 N N . THR A 1 92 ? -28.925 27.319 -7.104 1.00 51.41 92 THR A N 1
ATOM 697 C CA . THR A 1 92 ? -28.997 28.693 -6.597 1.00 51.41 92 THR A CA 1
ATOM 698 C C . THR A 1 92 ? -29.809 29.517 -7.592 1.00 51.41 92 THR A C 1
ATOM 700 O O . THR A 1 92 ? -29.260 30.286 -8.376 1.00 51.41 92 THR A O 1
ATOM 703 N N . ASP A 1 93 ? -31.126 29.335 -7.579 1.00 50.06 93 ASP A N 1
ATOM 704 C CA . ASP A 1 93 ? -32.057 30.271 -8.196 1.00 50.06 93 ASP A CA 1
ATOM 705 C C . ASP A 1 93 ? -32.396 31.357 -7.174 1.00 50.06 93 ASP A C 1
ATOM 707 O O . ASP A 1 93 ? -33.243 31.191 -6.298 1.00 50.06 93 ASP A O 1
ATOM 711 N N . ALA A 1 94 ? -31.726 32.499 -7.302 1.00 45.22 94 ALA A N 1
ATOM 712 C CA . ALA A 1 94 ? -32.231 33.768 -6.797 1.00 45.22 94 ALA A CA 1
ATOM 713 C C . ALA A 1 94 ? -31.925 34.857 -7.829 1.00 45.22 94 ALA A C 1
ATOM 715 O O . ALA A 1 94 ? -30.927 35.573 -7.766 1.00 45.22 94 ALA A O 1
ATOM 716 N N . HIS A 1 95 ? -32.811 34.947 -8.816 1.00 41.47 95 HIS A N 1
ATOM 717 C CA . HIS A 1 95 ? -32.968 36.126 -9.647 1.00 41.47 95 HIS A CA 1
ATOM 718 C C . HIS A 1 95 ? -33.576 37.254 -8.801 1.00 41.47 95 HIS A C 1
ATOM 720 O O . HIS A 1 95 ? -34.687 37.107 -8.296 1.00 41.47 95 HIS A O 1
ATOM 726 N N . THR A 1 96 ? -32.894 38.397 -8.717 1.00 36.12 96 THR A N 1
ATOM 727 C CA . THR A 1 96 ? -33.549 39.690 -8.475 1.00 36.12 96 THR A CA 1
ATOM 728 C C . THR A 1 96 ? -33.036 40.677 -9.521 1.00 36.12 96 THR A C 1
ATOM 730 O O . THR A 1 96 ? -31.852 41.021 -9.488 1.00 36.12 96 THR A O 1
ATOM 733 N N . PRO A 1 97 ? -33.875 41.148 -10.459 1.00 44.47 97 PRO A N 1
ATOM 734 C CA . PRO A 1 97 ? -33.522 42.228 -11.359 1.00 44.47 97 PRO A CA 1
ATOM 735 C C . PRO A 1 97 ? -33.904 43.575 -10.729 1.00 44.47 97 PRO A C 1
ATOM 737 O O . PRO A 1 97 ? -34.980 43.722 -10.152 1.00 44.47 97 PRO A O 1
ATOM 740 N N . GLY A 1 98 ? -33.052 44.583 -10.919 1.00 35.34 98 GLY A N 1
ATOM 741 C CA . GLY A 1 98 ? -33.462 45.988 -10.864 1.00 35.34 98 GLY A CA 1
ATOM 742 C C . GLY A 1 98 ? -32.763 46.847 -9.814 1.00 35.34 98 GLY A C 1
ATOM 743 O O . GLY A 1 98 ? -33.168 46.878 -8.660 1.00 35.34 98 GLY A O 1
ATOM 744 N N . ALA A 1 99 ? -31.791 47.639 -10.264 1.00 40.06 99 ALA A N 1
ATOM 745 C CA . ALA A 1 99 ? -31.756 49.088 -10.040 1.00 40.06 99 ALA A CA 1
ATOM 746 C C . ALA A 1 99 ? -30.598 49.672 -10.860 1.00 40.06 99 ALA A C 1
ATOM 748 O O . ALA A 1 99 ? -29.431 49.403 -10.590 1.00 40.06 99 ALA A O 1
ATOM 749 N N . GLY A 1 100 ? -30.924 50.445 -11.897 1.00 37.44 100 GLY A N 1
ATOM 750 C CA . GLY A 1 100 ? -29.926 51.155 -12.685 1.00 37.44 100 GLY A CA 1
ATOM 751 C C . GLY A 1 100 ? -29.248 52.271 -11.892 1.00 37.44 100 GLY A C 1
ATOM 752 O O . GLY A 1 100 ? -29.878 52.932 -11.067 1.00 37.44 100 GLY A O 1
ATOM 753 N N . ARG A 1 101 ? -27.984 52.547 -12.220 1.00 41.28 101 ARG A N 1
ATOM 754 C CA . ARG A 1 101 ? -27.464 53.914 -12.221 1.00 41.28 101 ARG A CA 1
ATOM 755 C C . ARG A 1 101 ? -26.323 54.051 -13.226 1.00 41.28 101 ARG A C 1
ATOM 757 O O . ARG A 1 101 ? -25.397 53.252 -13.263 1.00 41.28 101 ARG A O 1
ATOM 764 N N . VAL A 1 102 ? -26.501 55.084 -14.031 1.00 44.06 102 VAL A N 1
ATOM 765 C CA . VAL A 1 102 ? -25.690 55.643 -15.109 1.00 44.06 102 VAL A CA 1
ATOM 766 C C . VAL A 1 102 ? -24.249 55.902 -14.668 1.00 44.06 102 VAL A C 1
ATOM 768 O O . VAL A 1 102 ? -24.044 56.438 -13.577 1.00 44.06 102 VAL A O 1
ATOM 771 N N . ILE A 1 103 ? -23.281 55.604 -15.537 1.00 46.41 103 ILE A N 1
ATOM 772 C CA . ILE A 1 103 ? -21.986 56.289 -15.528 1.00 46.41 103 ILE A CA 1
ATOM 773 C C . ILE A 1 103 ? -21.590 56.570 -16.982 1.00 46.41 103 ILE A C 1
ATOM 775 O O . ILE A 1 103 ? -21.263 55.651 -17.730 1.00 46.41 103 ILE A O 1
ATOM 779 N N . ASP A 1 104 ? -21.695 57.841 -17.364 1.00 42.25 104 ASP A N 1
ATOM 780 C CA . ASP A 1 104 ? -21.130 58.416 -18.581 1.00 42.25 104 ASP A CA 1
ATOM 781 C C . ASP A 1 104 ? -19.590 58.382 -18.531 1.00 42.25 104 ASP A C 1
ATOM 783 O O . ASP A 1 104 ? -18.975 58.580 -17.473 1.00 42.25 104 ASP A O 1
ATOM 787 N N . HIS A 1 105 ? -18.967 58.171 -19.688 1.00 41.31 105 HIS A N 1
ATOM 788 C CA . HIS A 1 105 ? -17.597 58.595 -19.971 1.00 41.31 105 HIS A CA 1
ATOM 789 C C . HIS A 1 105 ? -17.582 59.231 -21.362 1.00 41.31 105 HIS A C 1
ATOM 791 O O . HIS A 1 105 ? -17.894 58.556 -22.346 1.00 41.31 105 HIS A O 1
ATOM 797 N N . ASP A 1 106 ? -17.261 60.525 -21.389 1.00 50.41 106 ASP A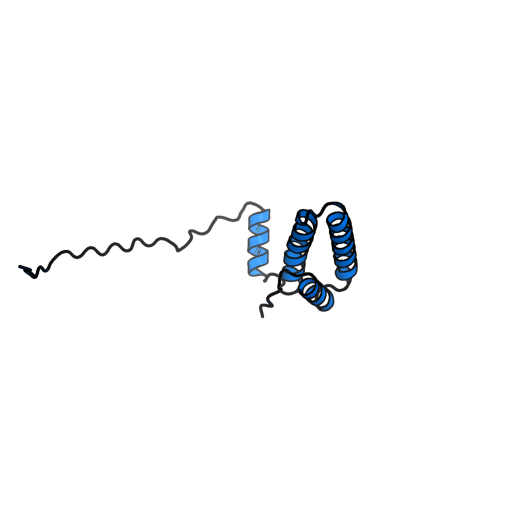 N 1
ATOM 798 C CA . ASP A 1 106 ? -16.580 61.187 -22.509 1.00 50.41 106 ASP A CA 1
ATOM 799 C C . ASP A 1 106 ? -15.175 60.585 -22.702 1.00 50.41 106 ASP A C 1
ATOM 801 O O . ASP A 1 106 ? -14.540 60.224 -21.678 1.00 50.41 106 ASP A O 1
#

Radius of gyration: 25.16 Å; chains: 1; bounding box: 50×72×37 Å

Sequence (106 aa):
MYVPVQRSGPAIRAALAAAAPDELPEFEAELRIALAEADEDLDLARVDHVLNRWWGRAHLRLNPPTPEEKAVIAQVAAGTHEPQPSATNAPTDAHTPGAGRVIDHD

Secondary structure (DSSP, 8-state):
------SSHHHHHHHHHHH-TTTHHHHHHHHHHHHHHHHHH--THHHHHHHHHHHHHHHHHHSPPPHHHHHHHHHHHTT--PPP--S-------------------